Protein AF-A0A9Q0T8Q2-F1 (afdb_monomer)

Foldseek 3Di:
DDDDDDDDDDDDDDDPDDDDDPDDDDDDDDPDDDDDDPPPPPPPDDDDDDQPVVRDQDAPDDDPVCVVVVVVVVVVDDDDDDDPVRVVVVVVSNCPPPPDPPPPD

pLDDT: mean 70.81, std 17.25, range [39.25, 96.5]

Sequence (105 aa):
MATMSALFTKISYPPQSLPKLFNTHFSPALKLSFAPKIQRKRGRIQSGLIDPDGGKLVELFVEKSQKDAKKKEAILLPKVKLTKIDTHSVAACYKQRMGVCRDER

Structure (mmCIF, N/CA/C/O backbone):
data_AF-A0A9Q0T8Q2-F1
#
_entry.id   AF-A0A9Q0T8Q2-F1
#
loop_
_atom_site.group_PDB
_atom_site.id
_atom_site.type_symbol
_atom_site.label_atom_id
_atom_site.label_alt_id
_atom_site.label_comp_id
_atom_site.label_asym_id
_atom_site.label_entity_id
_atom_site.label_seq_id
_atom_site.pdbx_PDB_ins_code
_atom_site.Cartn_x
_atom_site.Cartn_y
_atom_site.Cartn_z
_atom_site.occupancy
_atom_site.B_iso_or_equiv
_atom_site.auth_seq_id
_atom_site.auth_comp_id
_atom_site.auth_asym_id
_atom_site.auth_atom_id
_atom_site.pdbx_PDB_model_num
ATOM 1 N N . MET A 1 1 ? -13.260 -38.736 -17.471 1.00 45.03 1 MET A N 1
ATOM 2 C CA . MET A 1 1 ? -12.653 -39.400 -18.646 1.00 45.03 1 MET A CA 1
ATOM 3 C C . MET A 1 1 ? -11.866 -38.351 -19.412 1.00 45.03 1 MET A C 1
ATOM 5 O O . MET A 1 1 ? -12.450 -37.354 -19.806 1.00 45.03 1 MET A O 1
ATOM 9 N N . ALA A 1 2 ? -10.544 -38.508 -19.470 1.00 50.28 2 ALA A N 1
ATOM 10 C CA . ALA A 1 2 ? -9.597 -37.540 -20.021 1.00 50.28 2 ALA A CA 1
ATOM 11 C C . ALA A 1 2 ? -9.273 -37.845 -21.490 1.00 50.28 2 ALA A C 1
ATOM 13 O O . ALA A 1 2 ? -9.153 -39.017 -21.830 1.00 50.28 2 ALA A O 1
ATOM 14 N N . THR A 1 3 ? -9.015 -36.811 -22.296 1.00 56.19 3 THR A N 1
ATOM 15 C CA . THR A 1 3 ? -8.170 -36.890 -23.502 1.00 56.19 3 THR A CA 1
ATOM 16 C C . THR A 1 3 ? -7.483 -35.539 -23.736 1.00 56.19 3 THR A C 1
ATOM 18 O O . THR A 1 3 ? -8.148 -34.543 -24.012 1.00 56.19 3 THR A O 1
ATOM 21 N N . MET A 1 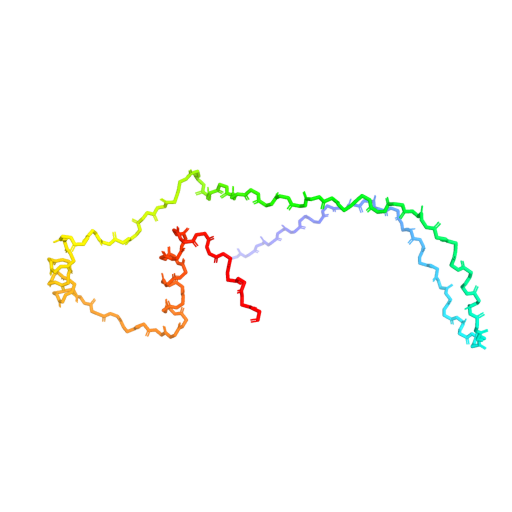4 ? -6.153 -35.503 -23.601 1.00 50.88 4 MET A N 1
ATOM 22 C CA . MET A 1 4 ? -5.289 -34.388 -24.008 1.00 50.88 4 MET A CA 1
ATOM 23 C C . MET A 1 4 ? -4.923 -34.537 -25.488 1.00 50.88 4 MET A C 1
ATOM 25 O O . MET A 1 4 ? -4.636 -35.643 -25.936 1.00 50.88 4 MET A O 1
ATOM 29 N N . SER A 1 5 ? -4.865 -33.431 -26.229 1.00 57.78 5 SER A N 1
ATOM 30 C CA . SER A 1 5 ? -4.331 -33.394 -27.595 1.00 57.78 5 SER A CA 1
ATOM 31 C C . SER A 1 5 ? -3.339 -32.239 -27.711 1.00 57.78 5 SER A C 1
ATOM 33 O O . SER A 1 5 ? -3.737 -31.077 -27.752 1.00 57.78 5 SER A O 1
ATOM 35 N N . ALA A 1 6 ? -2.044 -32.563 -27.738 1.00 60.59 6 ALA A N 1
ATOM 36 C CA . ALA A 1 6 ? -0.959 -31.626 -28.002 1.00 60.59 6 ALA A CA 1
ATOM 37 C C . ALA A 1 6 ? -0.631 -31.638 -29.502 1.00 60.59 6 ALA A C 1
ATOM 39 O O . ALA A 1 6 ? -0.154 -32.641 -30.029 1.00 60.59 6 ALA A O 1
ATOM 40 N N . LEU A 1 7 ? -0.874 -30.520 -30.189 1.00 53.59 7 LEU A N 1
ATOM 41 C CA . LEU A 1 7 ? -0.432 -30.310 -31.566 1.00 53.59 7 LEU A CA 1
ATOM 42 C C . LEU A 1 7 ? 0.891 -29.542 -31.544 1.00 53.59 7 LEU A C 1
ATOM 44 O O . LEU A 1 7 ? 0.916 -28.317 -31.464 1.00 53.59 7 LEU A O 1
ATOM 48 N N . PHE A 1 8 ? 2.000 -30.278 -31.608 1.00 59.38 8 PHE A N 1
ATOM 49 C CA . PHE A 1 8 ? 3.307 -29.710 -31.919 1.00 59.38 8 PHE A CA 1
ATOM 50 C C . PHE A 1 8 ? 3.373 -29.461 -33.425 1.00 59.38 8 PHE A C 1
ATOM 52 O O . PHE A 1 8 ? 3.525 -30.389 -34.221 1.00 59.38 8 PHE A O 1
ATOM 59 N N . THR A 1 9 ? 3.242 -28.203 -33.837 1.00 49.31 9 THR A N 1
ATOM 60 C CA . THR A 1 9 ? 3.538 -27.805 -35.210 1.00 49.31 9 THR A CA 1
ATOM 61 C C . THR A 1 9 ? 5.041 -27.939 -35.444 1.00 49.31 9 THR A C 1
ATOM 63 O O . THR A 1 9 ? 5.875 -27.262 -34.850 1.00 49.31 9 THR A O 1
ATOM 66 N N . LYS A 1 10 ? 5.382 -28.891 -36.310 1.00 47.81 10 LYS A N 1
ATOM 67 C CA . LYS A 1 10 ? 6.712 -29.157 -36.854 1.00 47.81 10 LYS A CA 1
ATOM 68 C C . LYS A 1 10 ? 7.235 -27.903 -37.567 1.00 47.81 10 LYS A C 1
ATOM 70 O O . LYS A 1 10 ? 6.917 -27.686 -38.734 1.00 47.81 10 LYS A O 1
ATOM 75 N N . ILE A 1 11 ? 8.036 -27.080 -36.891 1.00 53.06 11 ILE A N 1
ATOM 76 C CA . ILE A 1 11 ? 8.754 -25.984 -37.549 1.00 53.06 11 ILE A CA 1
ATOM 77 C C . ILE A 1 11 ? 10.011 -26.576 -38.190 1.00 53.06 11 ILE A C 1
ATOM 79 O O . ILE A 1 11 ? 10.916 -27.054 -37.508 1.00 53.06 11 ILE A O 1
ATOM 83 N N . SER A 1 12 ? 10.038 -26.595 -39.520 1.00 48.31 12 SER A N 1
ATOM 84 C CA . SER A 1 12 ? 11.202 -26.992 -40.309 1.00 48.31 12 SER A CA 1
ATOM 85 C C . SER A 1 12 ? 12.251 -25.880 -40.259 1.00 48.31 12 SER A C 1
ATOM 87 O O . SER A 1 12 ? 12.260 -25.001 -41.117 1.00 48.31 12 SER A O 1
ATOM 89 N N . TYR A 1 13 ? 13.128 -25.905 -39.256 1.00 59.16 13 TYR A N 1
ATOM 90 C CA . TYR A 1 13 ? 14.346 -25.093 -39.246 1.00 59.16 13 TYR A CA 1
ATOM 91 C C . TYR A 1 13 ? 15.520 -25.906 -39.814 1.00 59.16 13 TYR A C 1
ATOM 93 O O . TYR A 1 13 ? 15.690 -27.065 -39.426 1.00 59.16 13 TYR A O 1
ATOM 101 N N . PRO A 1 14 ? 16.349 -25.342 -40.711 1.00 67.56 14 PRO A N 1
ATOM 102 C CA . PRO A 1 14 ? 17.579 -26.001 -41.132 1.00 67.56 14 PRO A CA 1
ATOM 103 C C . PRO A 1 14 ? 18.563 -26.064 -39.947 1.00 67.56 14 PRO A C 1
ATOM 105 O O . PRO A 1 14 ? 18.751 -25.050 -39.268 1.00 67.56 14 PRO A O 1
ATOM 108 N N . PRO A 1 15 ? 19.218 -27.209 -39.676 1.00 53.91 15 PRO A N 1
ATOM 109 C CA . PRO A 1 15 ? 20.243 -27.278 -38.645 1.00 53.91 15 PRO A CA 1
ATOM 110 C C . PRO A 1 15 ? 21.482 -26.517 -39.125 1.00 53.91 15 PRO A C 1
ATOM 112 O O . PRO A 1 15 ? 22.237 -27.000 -39.967 1.00 53.91 15 PRO A O 1
ATOM 115 N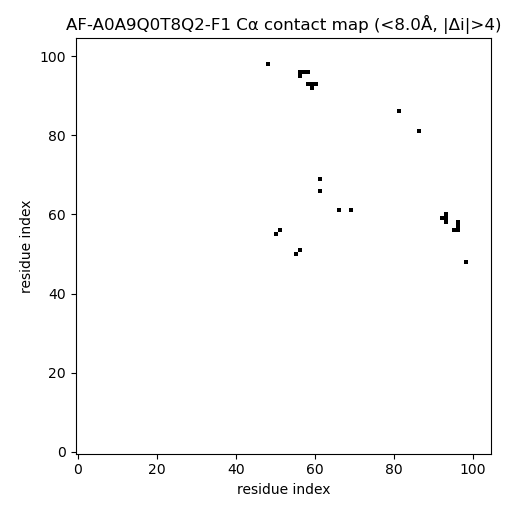 N . GLN A 1 16 ? 21.708 -25.316 -38.592 1.00 60.28 16 GLN A N 1
ATOM 116 C CA . GLN A 1 16 ? 23.015 -24.680 -38.702 1.00 60.28 16 GLN A CA 1
ATOM 117 C C . GLN A 1 16 ? 23.986 -25.469 -37.821 1.00 60.28 16 GLN A C 1
ATOM 119 O O . GLN A 1 16 ? 23.838 -25.549 -36.602 1.00 60.28 16 GLN A O 1
ATOM 124 N N . SER A 1 17 ? 24.937 -26.126 -38.477 1.00 63.03 17 SER A N 1
ATOM 125 C CA . SER A 1 17 ? 25.974 -26.946 -37.865 1.00 63.03 17 SER A CA 1
ATOM 126 C C . SER A 1 17 ? 26.760 -26.154 -36.821 1.00 63.03 17 SER A C 1
ATOM 128 O O . SER A 1 17 ? 27.358 -25.126 -37.134 1.00 63.03 17 SER A O 1
ATOM 130 N N . LEU A 1 18 ? 26.810 -26.676 -35.597 1.00 64.19 18 LEU A N 1
ATOM 131 C CA . LEU A 1 18 ? 27.755 -26.246 -34.572 1.00 64.19 18 LEU A CA 1
ATOM 132 C C . LEU A 1 18 ? 29.181 -26.583 -35.042 1.00 64.19 18 LEU A C 1
ATOM 134 O O . LEU A 1 18 ? 29.453 -27.764 -35.289 1.00 64.19 18 LEU A O 1
ATOM 138 N N . PRO A 1 19 ? 30.120 -25.625 -35.133 1.00 55.22 19 PRO A N 1
ATOM 139 C CA . PRO A 1 19 ? 31.514 -25.988 -35.295 1.00 55.22 19 PRO A CA 1
ATOM 140 C C 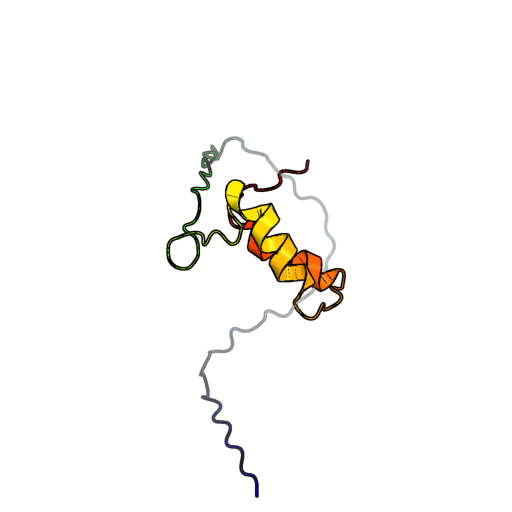. PRO A 1 19 ? 32.017 -26.580 -33.974 1.00 55.22 19 PRO A C 1
ATOM 142 O O . PRO A 1 19 ? 32.281 -25.881 -32.997 1.00 55.22 19 PRO A O 1
ATOM 145 N N . LYS A 1 20 ? 32.167 -27.908 -33.956 1.00 57.47 20 LYS A N 1
ATOM 146 C CA . LYS A 1 20 ? 33.168 -28.569 -33.115 1.00 57.47 20 LYS A CA 1
ATOM 147 C C . LYS A 1 20 ? 34.518 -27.937 -33.449 1.00 57.47 20 LYS A C 1
ATOM 149 O O . LYS A 1 20 ? 34.917 -28.016 -34.605 1.00 57.47 20 LYS A O 1
ATOM 154 N N . LEU A 1 21 ? 35.199 -27.360 -32.460 1.00 54.28 21 LEU A N 1
ATOM 155 C CA . LEU A 1 21 ? 36.523 -27.813 -32.013 1.00 54.28 21 LEU A CA 1
ATOM 156 C C . LEU A 1 21 ? 37.051 -26.853 -30.932 1.00 54.28 21 LEU A C 1
ATOM 158 O O . LEU A 1 21 ? 37.612 -25.802 -31.229 1.00 54.28 21 LEU A O 1
ATOM 162 N N . PHE A 1 22 ? 36.914 -27.236 -29.664 1.00 57.97 22 PHE A N 1
ATOM 163 C CA . PHE A 1 22 ? 37.816 -26.732 -28.633 1.00 57.97 22 PHE A CA 1
ATOM 164 C C . PHE A 1 22 ? 39.163 -27.419 -28.856 1.00 57.97 22 PHE A C 1
ATOM 166 O O . PHE A 1 22 ? 39.350 -28.559 -28.445 1.00 57.97 22 PHE A O 1
ATOM 173 N N . ASN A 1 23 ? 40.078 -26.742 -29.547 1.00 50.69 23 ASN A N 1
ATOM 174 C CA . ASN A 1 23 ? 41.498 -27.063 -29.480 1.00 50.69 23 ASN A CA 1
ATOM 175 C C . ASN A 1 23 ? 42.223 -25.839 -28.930 1.00 50.69 23 ASN A C 1
ATOM 177 O O . ASN A 1 23 ? 42.534 -24.883 -29.638 1.00 50.69 23 ASN A O 1
ATOM 181 N N . THR A 1 24 ? 42.401 -25.846 -27.616 1.00 59.09 24 THR A N 1
ATOM 182 C CA . THR A 1 24 ? 43.149 -24.849 -26.863 1.00 59.09 24 THR A CA 1
ATOM 183 C C . THR A 1 24 ? 44.642 -25.113 -27.033 1.00 59.09 24 THR A C 1
ATOM 185 O O . THR A 1 24 ? 45.212 -25.916 -26.297 1.00 59.09 24 THR A O 1
ATOM 188 N N . HIS A 1 25 ? 45.293 -24.410 -27.957 1.00 63.16 25 HIS A N 1
ATOM 189 C CA . HIS A 1 25 ? 46.737 -24.212 -27.884 1.00 63.16 25 HIS A CA 1
ATOM 190 C C . HIS A 1 25 ? 47.011 -22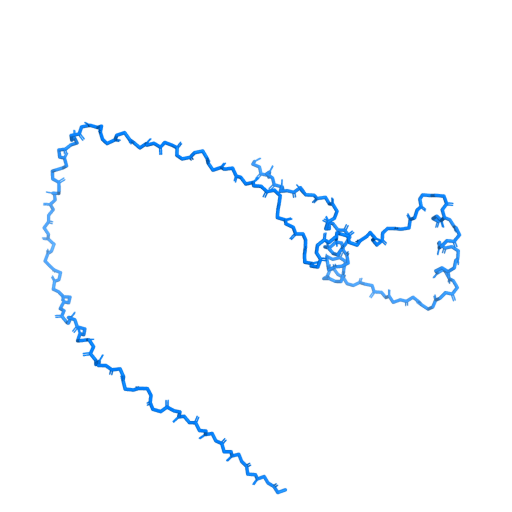.787 -27.420 1.00 63.16 25 HIS A C 1
ATOM 192 O O . HIS A 1 25 ? 46.816 -21.805 -28.129 1.00 63.16 25 HIS A O 1
ATOM 198 N N . PHE A 1 26 ? 47.393 -22.717 -26.152 1.00 57.81 26 PHE A N 1
ATOM 199 C CA . PHE A 1 26 ? 47.882 -21.546 -25.451 1.00 57.81 26 PHE A CA 1
ATOM 200 C C . PHE A 1 26 ? 49.021 -20.893 -26.257 1.00 57.81 26 PHE A C 1
ATOM 202 O O . PHE A 1 26 ? 50.099 -21.469 -26.386 1.00 57.81 26 PHE A O 1
ATOM 209 N N . SER A 1 27 ? 48.802 -19.686 -26.781 1.00 57.00 27 SER A N 1
ATOM 210 C CA . SER A 1 27 ? 49.870 -18.811 -27.283 1.00 57.0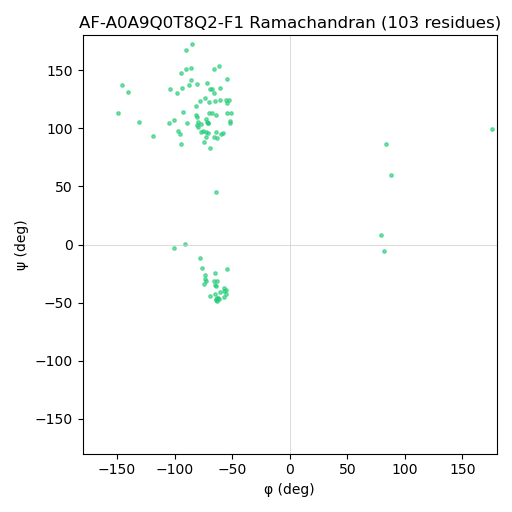0 27 SER A CA 1
ATOM 211 C C . SER A 1 27 ? 49.576 -17.354 -26.898 1.00 57.00 27 SER A C 1
ATOM 213 O O . SER A 1 27 ? 48.445 -16.906 -27.112 1.00 57.00 27 SER A O 1
ATOM 215 N N . PRO A 1 28 ? 50.538 -16.607 -26.323 1.00 64.69 28 PRO A N 1
ATOM 216 C CA . PRO A 1 28 ? 50.301 -15.269 -25.792 1.00 64.69 28 PRO A CA 1
ATOM 217 C C . PRO A 1 28 ? 50.527 -14.138 -26.816 1.00 64.69 28 PRO A C 1
ATOM 219 O O . PRO A 1 28 ? 51.188 -14.312 -27.835 1.00 64.69 28 PRO A O 1
ATOM 222 N N . ALA A 1 29 ? 50.050 -12.951 -26.415 1.00 57.72 29 ALA A N 1
ATOM 223 C CA . ALA A 1 29 ? 50.352 -11.592 -26.889 1.00 57.72 29 ALA A CA 1
ATOM 224 C C . ALA A 1 29 ? 49.615 -11.058 -28.140 1.00 57.72 29 ALA A C 1
ATOM 226 O O . ALA A 1 29 ? 50.152 -10.997 -29.244 1.00 57.72 29 ALA A O 1
ATOM 227 N N . LEU A 1 30 ? 48.422 -10.489 -27.913 1.00 58.06 30 LEU A N 1
ATOM 228 C CA . LEU A 1 30 ? 47.845 -9.467 -28.795 1.00 58.06 30 LEU A CA 1
ATOM 229 C C . LEU A 1 30 ? 48.611 -8.142 -28.619 1.00 58.06 30 LEU A C 1
ATOM 231 O O . LEU A 1 30 ? 48.461 -7.458 -27.607 1.00 58.06 30 LEU A O 1
ATOM 235 N N . LYS A 1 31 ? 49.413 -7.755 -29.618 1.00 58.91 31 LYS A N 1
ATOM 236 C CA . LYS A 1 31 ? 49.933 -6.385 -29.754 1.00 58.91 31 LYS A CA 1
ATOM 237 C C . LYS A 1 31 ? 48.802 -5.486 -30.258 1.00 58.91 31 LYS A C 1
ATOM 239 O O . LYS A 1 31 ? 48.521 -5.448 -31.452 1.00 58.91 31 LYS A O 1
ATOM 244 N N . LEU A 1 32 ? 48.135 -4.782 -29.346 1.00 57.03 32 LEU A N 1
ATOM 245 C CA . LEU A 1 32 ? 47.124 -3.787 -29.700 1.00 57.03 32 LEU A CA 1
ATOM 246 C C . LEU A 1 32 ? 47.816 -2.477 -30.115 1.00 57.03 32 LEU A C 1
ATOM 248 O O . LEU A 1 32 ? 48.309 -1.731 -29.271 1.00 57.03 32 LEU A O 1
ATOM 252 N N . SER A 1 33 ? 47.851 -2.173 -31.414 1.00 58.75 33 SER A N 1
ATOM 253 C CA . SER A 1 33 ? 48.126 -0.812 -31.883 1.00 58.75 33 SER A CA 1
ATOM 254 C C . SER A 1 33 ? 46.836 0.004 -31.779 1.00 58.75 33 SER A C 1
ATOM 256 O O . SER A 1 33 ? 45.924 -0.142 -32.595 1.00 58.75 33 SER A O 1
ATOM 258 N N . PHE A 1 34 ? 46.736 0.853 -30.757 1.00 61.31 34 PHE A N 1
ATOM 259 C CA . PHE A 1 34 ? 45.637 1.805 -30.611 1.00 61.31 34 PHE A CA 1
ATOM 260 C C . PHE A 1 34 ? 45.793 2.947 -31.626 1.00 61.31 34 PHE A C 1
ATOM 262 O O . PHE A 1 34 ? 46.450 3.949 -31.354 1.00 61.31 34 PHE A O 1
ATOM 269 N N . ALA A 1 35 ? 45.173 2.815 -32.798 1.00 60.59 35 ALA A N 1
ATOM 270 C CA . ALA A 1 35 ? 44.910 3.962 -33.665 1.00 60.59 35 ALA A CA 1
ATOM 271 C C . ALA A 1 35 ? 43.764 4.795 -33.049 1.00 60.59 35 ALA A C 1
ATOM 273 O O . ALA A 1 35 ? 42.706 4.232 -32.746 1.00 60.59 35 ALA A O 1
ATOM 274 N N . PRO A 1 36 ? 43.925 6.111 -32.809 1.00 58.44 36 PRO A N 1
ATOM 275 C CA . PRO A 1 36 ? 42.910 6.873 -32.107 1.00 58.44 36 PRO A CA 1
ATOM 276 C C . PRO A 1 36 ? 41.883 7.487 -33.073 1.00 58.44 36 PRO A C 1
ATOM 278 O O . PRO A 1 36 ? 42.203 7.908 -34.181 1.00 58.44 36 PRO A O 1
ATOM 281 N N . LYS A 1 37 ? 40.667 7.651 -32.534 1.00 55.62 37 LYS A N 1
ATOM 282 C CA . LYS A 1 37 ? 39.560 8.520 -32.983 1.00 55.62 37 LYS A CA 1
ATOM 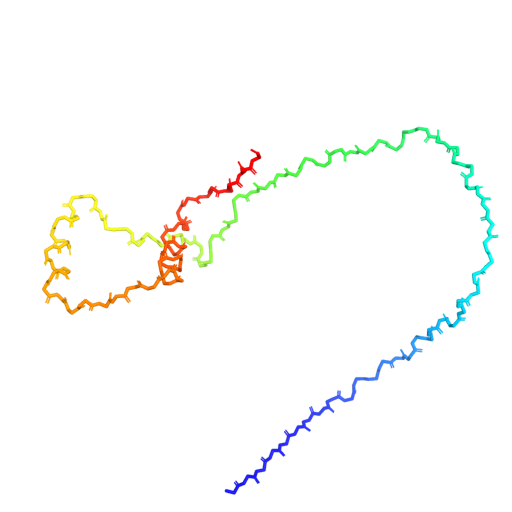283 C C . LYS A 1 37 ? 38.575 7.948 -34.010 1.00 55.62 37 LYS A C 1
ATOM 285 O O . LYS A 1 37 ? 38.240 8.599 -34.992 1.00 55.62 37 LYS A O 1
ATOM 290 N N . ILE A 1 38 ? 37.907 6.852 -33.645 1.00 58.09 38 ILE A N 1
ATOM 291 C CA . ILE A 1 38 ? 36.460 6.792 -33.911 1.00 58.09 38 ILE A CA 1
ATOM 292 C C . ILE A 1 38 ? 35.820 7.770 -32.926 1.00 58.09 38 ILE A C 1
ATOM 294 O O . ILE A 1 38 ? 35.776 7.509 -31.721 1.00 58.09 38 ILE A O 1
ATOM 298 N N . GLN A 1 39 ? 35.380 8.929 -33.418 1.00 61.22 39 GLN A N 1
ATOM 299 C CA . GLN A 1 39 ? 34.524 9.824 -32.648 1.00 61.22 39 GLN A CA 1
ATOM 300 C C . GLN A 1 39 ? 33.252 9.053 -32.291 1.00 61.22 39 GLN A C 1
ATOM 302 O O . GLN A 1 39 ? 32.308 8.972 -33.076 1.00 61.22 39 GLN A O 1
ATOM 307 N N . ARG A 1 40 ? 33.223 8.459 -31.094 1.00 62.94 40 ARG A N 1
ATOM 308 C CA . ARG A 1 40 ? 31.981 7.985 -30.496 1.00 62.94 40 ARG A CA 1
ATOM 309 C C . ARG A 1 40 ? 31.141 9.230 -30.276 1.00 62.94 40 ARG A C 1
ATOM 311 O O . ARG A 1 40 ? 31.352 9.944 -29.296 1.00 62.94 40 ARG A O 1
ATOM 318 N N . LYS A 1 41 ? 30.224 9.520 -31.205 1.00 61.88 41 LYS A N 1
ATOM 319 C CA . LYS A 1 41 ? 29.114 10.428 -30.927 1.00 61.88 41 LYS A CA 1
ATOM 320 C C . LYS A 1 41 ? 28.489 9.887 -29.648 1.00 61.88 41 LYS A C 1
ATOM 322 O O . LYS A 1 41 ? 27.917 8.800 -29.654 1.00 61.88 41 LYS A O 1
ATOM 327 N N . ARG A 1 42 ? 28.709 10.584 -28.529 1.00 63.94 42 ARG A N 1
ATOM 328 C CA . ARG A 1 42 ? 28.023 10.310 -27.271 1.00 63.94 42 ARG A CA 1
ATOM 329 C C . ARG A 1 42 ? 26.558 10.584 -27.574 1.00 63.94 42 ARG A C 1
ATOM 331 O O . ARG A 1 42 ? 26.137 11.736 -27.553 1.00 63.94 42 ARG A O 1
ATOM 338 N N . GLY A 1 43 ? 25.832 9.546 -27.984 1.00 63.06 43 GLY A N 1
ATOM 339 C CA . GLY A 1 43 ? 24.392 9.611 -28.144 1.00 63.06 43 GLY A CA 1
ATOM 340 C C . GLY A 1 43 ? 23.842 10.096 -26.816 1.00 63.06 43 GLY A C 1
ATOM 341 O O . GLY A 1 43 ? 24.028 9.444 -25.790 1.00 63.06 43 GLY A O 1
ATOM 342 N N . ARG A 1 44 ? 23.276 11.299 -26.810 1.00 65.81 44 ARG A N 1
ATOM 343 C CA . ARG A 1 44 ? 22.624 11.847 -25.631 1.00 65.81 44 ARG A CA 1
ATOM 344 C C . ARG A 1 44 ? 21.345 11.039 -25.454 1.00 65.81 44 ARG A C 1
ATOM 346 O O . ARG A 1 44 ? 20.363 11.302 -26.136 1.00 65.81 44 ARG A O 1
ATOM 353 N N . ILE A 1 45 ? 21.398 10.016 -24.605 1.00 67.38 45 ILE A N 1
ATOM 354 C CA . ILE A 1 45 ? 20.222 9.234 -24.225 1.00 67.38 45 ILE A CA 1
ATOM 355 C C . ILE A 1 45 ? 19.293 10.201 -23.491 1.00 67.38 45 ILE A C 1
ATOM 357 O O . ILE A 1 45 ? 19.635 10.705 -22.424 1.00 67.38 45 ILE A O 1
ATOM 361 N N . GLN A 1 46 ? 18.161 10.526 -24.107 1.00 64.50 46 GLN A N 1
ATOM 362 C CA . GLN A 1 46 ? 17.076 11.243 -23.452 1.00 64.50 46 GLN A CA 1
ATOM 363 C C . GLN A 1 46 ? 16.028 10.201 -23.081 1.00 64.50 46 GLN A C 1
ATOM 365 O O . GLN A 1 46 ? 15.363 9.648 -23.952 1.00 64.50 46 GLN A O 1
ATOM 370 N N . SER A 1 47 ? 15.917 9.889 -21.794 1.00 66.44 47 SER A N 1
ATOM 371 C CA . SER A 1 47 ? 14.793 9.118 -21.274 1.00 66.44 47 SER A CA 1
ATOM 372 C C . SER A 1 47 ? 13.603 10.064 -21.120 1.00 66.44 47 SER A C 1
ATOM 374 O O . SER A 1 47 ? 13.564 10.860 -20.180 1.00 66.44 47 SER A O 1
ATOM 376 N N . GLY A 1 48 ? 12.662 10.023 -22.064 1.00 71.44 48 GLY A N 1
ATOM 377 C CA . GLY A 1 48 ? 11.339 10.615 -21.858 1.00 71.44 48 GLY A CA 1
ATOM 378 C C . GLY A 1 48 ? 10.587 9.860 -20.758 1.00 71.44 48 GLY A C 1
ATOM 379 O O . GLY A 1 48 ? 10.830 8.669 -20.557 1.00 71.44 48 GLY A O 1
ATOM 380 N N . LEU A 1 49 ? 9.698 10.546 -20.033 1.00 77.44 49 LEU A N 1
ATOM 381 C CA . LEU A 1 49 ? 8.761 9.868 -19.135 1.00 77.44 49 LEU A CA 1
ATOM 382 C C . LEU A 1 49 ? 7.901 8.924 -19.984 1.00 77.44 49 LEU A C 1
ATOM 384 O O . LEU A 1 49 ? 7.307 9.359 -20.966 1.00 77.44 49 LEU A O 1
ATOM 388 N N . ILE A 1 50 ? 7.881 7.641 -19.631 1.00 76.12 50 ILE A N 1
ATOM 389 C CA . ILE A 1 50 ? 7.033 6.651 -20.295 1.00 76.12 50 ILE A CA 1
ATOM 390 C C . ILE A 1 50 ? 5.586 6.921 -19.887 1.00 76.12 50 ILE A C 1
ATOM 392 O O . ILE A 1 50 ? 5.315 7.202 -18.714 1.00 76.12 50 ILE A O 1
ATOM 396 N N . ASP A 1 51 ? 4.670 6.817 -20.845 1.00 78.56 51 ASP A N 1
ATOM 397 C CA . ASP A 1 51 ? 3.249 6.900 -20.551 1.00 78.56 51 ASP A CA 1
ATOM 398 C C . ASP A 1 51 ? 2.837 5.701 -19.686 1.00 78.56 51 ASP A C 1
ATOM 400 O O . ASP A 1 51 ? 3.175 4.558 -20.003 1.00 78.56 51 ASP A O 1
ATOM 404 N N . PRO A 1 52 ? 2.127 5.932 -18.575 1.00 78.38 52 PRO A N 1
ATOM 405 C CA . PRO A 1 52 ? 1.655 4.849 -17.725 1.00 78.38 52 PRO A CA 1
ATOM 406 C C . PRO A 1 52 ? 0.712 3.931 -18.507 1.00 78.38 52 PRO A C 1
ATOM 408 O O . PRO A 1 52 ? 0.025 4.373 -19.430 1.00 78.38 52 PRO A O 1
ATOM 411 N N . ASP A 1 53 ? 0.623 2.668 -18.097 1.00 76.56 53 ASP A N 1
ATOM 412 C CA . ASP A 1 53 ? -0.316 1.716 -18.688 1.00 76.56 53 ASP A CA 1
ATOM 413 C C . ASP A 1 53 ? -1.744 2.295 -18.671 1.00 76.56 53 ASP A C 1
ATOM 415 O O . ASP A 1 53 ? -2.248 2.729 -17.633 1.00 76.56 53 ASP A O 1
ATOM 419 N N . GLY A 1 54 ? -2.389 2.368 -19.839 1.00 81.38 54 GLY A N 1
ATOM 420 C CA . GLY A 1 54 ? -3.710 2.995 -19.993 1.00 81.38 54 GLY A CA 1
ATOM 421 C C . GLY A 1 54 ? -3.709 4.532 -20.075 1.00 81.38 54 GLY A C 1
ATOM 422 O O . GLY A 1 54 ? -4.776 5.141 -20.061 1.00 81.38 54 GLY A O 1
ATOM 423 N N . GLY A 1 55 ? -2.542 5.173 -20.177 1.00 79.50 55 GLY A N 1
ATOM 424 C CA . GLY A 1 55 ? -2.384 6.595 -20.503 1.00 79.50 55 GLY A CA 1
ATOM 425 C C . GLY A 1 55 ? -2.566 7.575 -19.339 1.00 79.50 55 GLY A C 1
ATOM 426 O O . GLY A 1 55 ? -2.324 8.769 -19.508 1.00 79.50 55 GLY A O 1
ATOM 427 N N . LYS A 1 56 ? -2.956 7.115 -18.140 1.00 80.75 56 LYS A N 1
ATOM 428 C CA . LYS A 1 56 ? -3.036 7.971 -16.946 1.00 80.75 56 LYS A CA 1
ATOM 429 C C . LYS A 1 56 ? -2.681 7.225 -15.665 1.00 80.75 56 LYS A C 1
ATOM 431 O O . LYS A 1 56 ? -3.165 6.130 -15.404 1.00 80.75 56 LYS A O 1
ATOM 436 N N . LEU A 1 57 ? -1.902 7.881 -14.810 1.00 75.62 57 LEU A N 1
ATOM 437 C CA . LEU A 1 57 ? -1.644 7.404 -13.456 1.00 75.62 57 LEU A CA 1
ATOM 438 C C . LEU A 1 57 ? -2.907 7.536 -12.599 1.00 75.62 57 LEU A C 1
ATOM 440 O O . LEU A 1 57 ? -3.446 8.633 -12.427 1.00 75.62 57 LEU A O 1
ATOM 444 N N . VAL A 1 58 ? -3.360 6.413 -12.046 1.00 84.38 58 VAL A N 1
ATOM 445 C CA . VAL A 1 58 ? -4.487 6.369 -11.112 1.00 84.38 58 VAL A CA 1
ATOM 446 C C . VAL A 1 58 ? -3.994 6.754 -9.716 1.00 84.38 58 VAL A C 1
ATOM 448 O O . VAL A 1 58 ? -3.121 6.099 -9.148 1.00 84.38 58 VAL A O 1
ATOM 451 N N . GLU A 1 59 ? -4.544 7.830 -9.151 1.00 82.56 59 GLU A N 1
ATOM 452 C CA . GLU A 1 59 ? -4.231 8.250 -7.785 1.00 82.56 59 GLU A CA 1
ATOM 453 C C . GLU A 1 59 ? -5.041 7.422 -6.784 1.00 82.56 59 GLU A C 1
ATOM 455 O O . GLU A 1 59 ? -6.252 7.575 -6.664 1.00 82.56 59 GLU A O 1
ATOM 460 N N . LEU A 1 60 ? -4.350 6.553 -6.046 1.00 85.31 60 LEU A N 1
ATOM 461 C CA . LEU A 1 60 ? -4.953 5.724 -4.998 1.00 85.31 60 LEU A CA 1
ATOM 462 C C . LEU A 1 60 ? -4.912 6.393 -3.611 1.00 85.31 60 LEU A C 1
ATOM 464 O O . LEU A 1 60 ? -5.345 5.808 -2.619 1.00 85.31 60 LEU A O 1
ATOM 468 N N . PHE A 1 61 ? -4.369 7.609 -3.508 1.00 87.12 61 PHE A N 1
ATOM 469 C CA . PHE A 1 61 ? -4.295 8.327 -2.241 1.00 87.12 61 PHE A CA 1
ATOM 470 C C . PHE A 1 61 ? -5.618 8.997 -1.903 1.00 87.12 61 PHE A C 1
ATOM 472 O O . PHE A 1 61 ? -6.244 9.654 -2.729 1.00 87.12 61 PHE A O 1
ATOM 479 N N . VAL A 1 62 ? -5.990 8.901 -0.631 1.00 90.19 62 VAL A N 1
ATOM 480 C CA . VAL A 1 62 ? -7.076 9.708 -0.086 1.00 90.19 62 VAL A CA 1
ATOM 481 C C . VAL A 1 62 ? -6.631 11.168 -0.033 1.00 90.19 62 VAL A C 1
ATOM 483 O O . VAL A 1 62 ? -5.538 11.485 0.459 1.00 90.19 62 VAL A O 1
ATOM 486 N N . GLU A 1 63 ? -7.506 12.055 -0.497 1.00 91.25 63 GLU A N 1
ATOM 487 C CA . GLU A 1 63 ? -7.318 13.497 -0.416 1.00 91.25 63 GLU A CA 1
ATOM 488 C C . GLU A 1 63 ? -7.060 13.938 1.035 1.00 91.25 63 GLU A C 1
ATOM 490 O O . GLU A 1 63 ? -7.644 13.406 1.981 1.00 91.2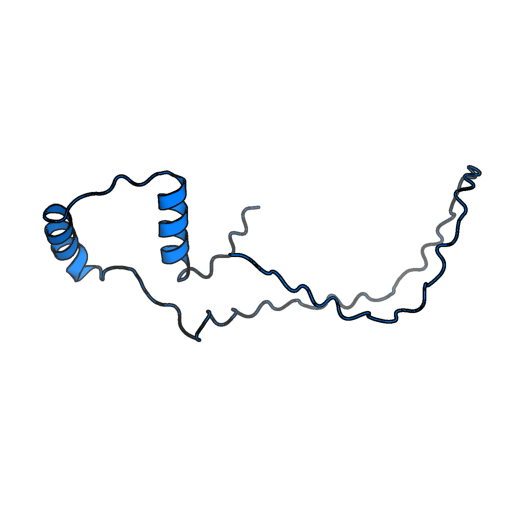5 63 GLU A O 1
ATOM 495 N N . LYS A 1 64 ? -6.169 14.918 1.234 1.00 90.38 64 LYS A N 1
ATOM 496 C CA . LYS A 1 64 ? -5.717 15.343 2.572 1.00 90.38 64 LYS A CA 1
ATOM 497 C C . LYS A 1 64 ? -6.873 15.733 3.501 1.00 90.38 64 LYS A C 1
ATOM 499 O O . LYS A 1 64 ? -6.825 15.375 4.672 1.00 90.38 64 LYS A O 1
ATOM 504 N N . SER A 1 65 ? -7.890 16.403 2.967 1.00 93.62 65 SER A N 1
ATOM 505 C CA . SER A 1 65 ? -9.107 16.835 3.667 1.00 93.62 65 SER A CA 1
ATOM 506 C C . SER A 1 65 ? -9.948 15.668 4.199 1.00 93.62 65 SER A C 1
ATOM 508 O O . SER A 1 65 ? -10.574 15.781 5.247 1.00 93.62 65 SER A O 1
ATOM 510 N N . GLN A 1 66 ? -9.933 14.522 3.516 1.00 93.06 66 GLN A N 1
ATOM 511 C CA . GLN A 1 66 ? -10.804 13.381 3.816 1.00 93.06 66 GLN A CA 1
ATOM 512 C C . GLN A 1 66 ? -10.110 12.273 4.620 1.00 93.06 66 GLN A C 1
ATOM 514 O O . GLN A 1 66 ? -10.744 11.283 4.994 1.00 93.06 66 GLN A O 1
ATOM 519 N N . LYS A 1 67 ? -8.811 12.418 4.912 1.00 93.50 67 LYS A N 1
ATOM 520 C CA . LYS A 1 67 ? -8.011 11.376 5.579 1.00 93.50 67 LYS A CA 1
ATOM 521 C C . LYS A 1 67 ? -8.607 10.929 6.906 1.00 93.50 67 LYS A C 1
ATOM 523 O O . LYS A 1 67 ? -8.637 9.731 7.179 1.00 93.50 67 LYS A O 1
ATOM 528 N N . ASP A 1 68 ? -9.084 11.861 7.721 1.00 93.44 68 ASP A N 1
ATOM 529 C CA . ASP A 1 68 ? -9.586 11.529 9.054 1.00 93.44 68 ASP A CA 1
ATOM 530 C C . ASP A 1 68 ? -10.957 10.852 9.004 1.00 93.44 68 ASP A C 1
ATOM 532 O O . ASP A 1 68 ? -11.208 9.927 9.777 1.00 93.44 68 ASP A O 1
ATOM 536 N N . ALA A 1 69 ? -11.809 11.226 8.045 1.00 94.19 69 ALA A N 1
ATOM 537 C CA . ALA A 1 69 ? -13.068 10.528 7.791 1.00 94.19 69 ALA A CA 1
ATOM 538 C C . ALA A 1 69 ? -12.811 9.079 7.346 1.00 94.19 69 ALA A C 1
ATOM 540 O O . ALA A 1 69 ? -13.331 8.141 7.950 1.00 94.19 69 ALA A O 1
ATOM 541 N N . LYS A 1 70 ? -11.909 8.875 6.375 1.00 94.38 70 LYS A N 1
ATOM 542 C CA . LYS A 1 70 ? -11.564 7.533 5.881 1.00 94.38 70 LYS A CA 1
ATOM 543 C C . LYS A 1 70 ? -10.861 6.657 6.915 1.00 94.38 70 LYS A C 1
ATOM 545 O O . LYS A 1 70 ? -11.083 5.450 6.937 1.00 94.38 70 LYS A O 1
ATOM 550 N N . LYS A 1 71 ? -10.073 7.235 7.824 1.00 94.06 71 LYS A N 1
ATOM 551 C CA . LYS A 1 71 ? -9.511 6.490 8.964 1.00 94.06 71 LYS A CA 1
ATOM 552 C C . LYS A 1 71 ? -10.595 5.995 9.918 1.00 94.06 71 LYS A C 1
ATOM 554 O O . LYS A 1 71 ? -10.509 4.859 10.371 1.00 94.06 71 LYS A O 1
ATOM 559 N N . LYS A 1 72 ? -11.598 6.827 10.220 1.00 95.38 72 LYS A N 1
ATOM 560 C CA . LYS A 1 72 ? -12.724 6.435 11.083 1.00 95.38 72 LYS A CA 1
ATOM 561 C C . LYS A 1 72 ? -13.527 5.300 10.451 1.00 95.38 72 LYS A C 1
ATOM 563 O O . LYS A 1 72 ? -13.765 4.302 11.122 1.00 95.38 72 LYS A O 1
ATOM 568 N N . GLU A 1 73 ? -13.847 5.405 9.161 1.00 94.75 73 GLU A N 1
ATOM 569 C CA . GLU A 1 73 ? -14.501 4.326 8.403 1.00 94.75 73 GLU A CA 1
ATOM 570 C C . GLU A 1 73 ? -13.681 3.024 8.445 1.00 94.75 73 GLU A C 1
ATOM 572 O O . GLU A 1 73 ? -14.218 1.960 8.739 1.00 94.75 73 GLU A O 1
ATOM 577 N N . ALA A 1 74 ? -12.362 3.100 8.238 1.00 93.62 74 ALA A N 1
ATOM 578 C CA . ALA A 1 74 ? -11.487 1.926 8.223 1.00 93.62 74 ALA A CA 1
ATOM 579 C C . ALA A 1 74 ? -11.394 1.192 9.573 1.00 93.62 74 ALA A C 1
ATOM 581 O O . ALA A 1 74 ? -11.084 0.004 9.605 1.00 93.62 74 ALA A O 1
ATOM 582 N N . ILE A 1 75 ? -11.645 1.873 10.697 1.00 94.94 75 ILE A N 1
ATOM 583 C CA . ILE A 1 75 ? -11.661 1.238 12.024 1.00 94.94 75 ILE A CA 1
ATOM 584 C C . ILE A 1 75 ? -12.903 0.359 12.202 1.00 94.94 75 ILE A C 1
ATOM 586 O O . ILE A 1 75 ? -12.820 -0.645 12.908 1.00 94.94 75 ILE A O 1
ATOM 590 N N . LEU A 1 76 ? -14.018 0.725 11.563 1.00 96.12 76 LEU A N 1
ATOM 591 C CA . LEU A 1 76 ? -15.281 -0.016 11.618 1.00 96.12 76 LEU A CA 1
ATOM 592 C C . LEU A 1 76 ? -15.255 -1.283 10.752 1.00 96.12 76 LEU A C 1
ATOM 594 O O . LEU A 1 76 ? -16.061 -2.187 10.955 1.00 96.12 76 LEU A O 1
ATOM 598 N N . LEU A 1 77 ? -14.336 -1.349 9.789 1.00 95.62 77 LEU A N 1
ATOM 599 C CA . LEU A 1 77 ? -14.184 -2.480 8.885 1.00 95.62 77 LEU A CA 1
ATOM 600 C C . LEU A 1 77 ? -13.290 -3.577 9.489 1.00 95.62 77 LEU A C 1
ATOM 602 O O . LEU A 1 77 ? -12.386 -3.292 10.284 1.00 95.62 77 LEU A O 1
ATOM 606 N N . PRO A 1 78 ? -13.500 -4.847 9.098 1.00 96.50 78 PRO A N 1
ATOM 607 C CA . PRO A 1 78 ? -12.639 -5.943 9.520 1.00 96.50 78 PRO A CA 1
ATOM 608 C C . PRO A 1 78 ? -11.199 -5.719 9.043 1.00 96.50 78 PRO A C 1
ATOM 610 O O . PRO A 1 78 ? -10.944 -5.357 7.894 1.00 96.50 78 PRO A O 1
ATOM 613 N N . LYS A 1 79 ? -10.242 -5.948 9.947 1.00 94.81 79 LYS A N 1
ATOM 614 C CA . LYS A 1 79 ? -8.819 -5.687 9.706 1.00 94.81 79 LYS A CA 1
ATOM 615 C C . LYS A 1 79 ? -8.095 -6.964 9.303 1.00 94.81 79 LYS A C 1
ATOM 617 O O . LYS A 1 79 ? -8.156 -7.966 10.010 1.00 94.81 79 LYS A O 1
ATOM 622 N N . VAL A 1 80 ? -7.333 -6.883 8.218 1.00 94.12 80 VAL A N 1
ATOM 623 C CA . VAL A 1 80 ? -6.404 -7.931 7.785 1.00 94.12 80 VAL A CA 1
ATOM 624 C C . VAL A 1 80 ? -4.982 -7.496 8.132 1.00 94.12 80 VAL A C 1
ATOM 626 O O . VAL A 1 80 ? -4.603 -6.346 7.905 1.00 94.12 80 VAL A O 1
ATOM 629 N N . LYS A 1 81 ? -4.191 -8.399 8.719 1.00 94.31 81 LYS A N 1
ATOM 630 C CA . LYS A 1 81 ? -2.775 -8.137 9.008 1.00 94.31 81 LYS A CA 1
ATOM 631 C C . LYS A 1 81 ? -1.968 -8.296 7.725 1.00 94.31 81 LYS A C 1
ATOM 633 O O . LYS A 1 81 ? -1.995 -9.359 7.118 1.00 94.31 81 LYS A O 1
ATOM 638 N N . LEU A 1 82 ? -1.245 -7.248 7.350 1.00 93.94 82 LEU A N 1
ATOM 639 C CA . LEU A 1 82 ? -0.376 -7.258 6.178 1.00 93.94 82 LEU A CA 1
ATOM 640 C C . LEU A 1 82 ? 1.012 -7.784 6.547 1.00 93.94 82 LEU A C 1
ATOM 642 O O . LEU A 1 82 ? 1.577 -7.418 7.580 1.00 93.94 82 LEU A O 1
ATOM 646 N N . THR A 1 83 ? 1.565 -8.629 5.685 1.00 96.44 83 THR A N 1
ATOM 647 C CA . THR A 1 83 ? 2.955 -9.079 5.757 1.00 96.44 83 THR A CA 1
ATOM 648 C C . THR A 1 83 ? 3.887 -8.079 5.071 1.00 96.44 83 THR A C 1
ATOM 650 O O . THR A 1 83 ? 3.455 -7.136 4.406 1.00 96.44 83 THR A O 1
ATOM 653 N N . LYS A 1 84 ? 5.205 -8.282 5.200 1.00 94.06 84 LYS A N 1
ATOM 654 C CA . LYS A 1 84 ? 6.206 -7.424 4.542 1.00 94.06 84 LYS A CA 1
ATOM 655 C C . LYS A 1 84 ? 6.014 -7.375 3.021 1.00 94.06 84 LYS A C 1
ATOM 657 O O . LYS A 1 84 ? 6.124 -6.305 2.431 1.00 94.06 84 LYS A O 1
ATOM 662 N N . ILE A 1 85 ? 5.687 -8.510 2.402 1.00 93.19 85 ILE A N 1
ATOM 663 C CA . ILE A 1 85 ? 5.455 -8.590 0.955 1.00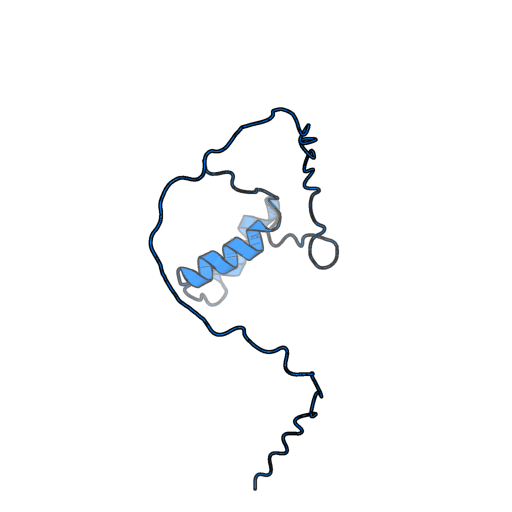 93.19 85 ILE A CA 1
ATOM 664 C C . ILE A 1 85 ? 4.233 -7.749 0.583 1.00 93.19 85 ILE A C 1
ATOM 666 O O . ILE A 1 85 ? 4.328 -6.896 -0.296 1.00 93.19 85 ILE A O 1
ATOM 670 N N . ASP A 1 86 ? 3.142 -7.890 1.336 1.00 93.38 86 ASP A N 1
ATOM 671 C CA . ASP A 1 86 ? 1.917 -7.126 1.097 1.00 93.38 86 ASP A CA 1
ATOM 672 C C . ASP A 1 86 ? 2.165 -5.619 1.225 1.00 93.38 86 ASP A C 1
ATOM 674 O O . ASP A 1 86 ? 1.703 -4.839 0.395 1.00 93.38 86 ASP A O 1
ATOM 678 N N . THR A 1 87 ? 2.960 -5.189 2.215 1.00 89.00 87 THR A N 1
ATOM 679 C CA . THR A 1 87 ? 3.314 -3.768 2.355 1.00 89.00 87 THR A CA 1
ATOM 680 C C . THR A 1 87 ? 4.125 -3.237 1.175 1.00 89.00 87 THR A C 1
ATOM 682 O O . THR A 1 87 ? 3.911 -2.093 0.773 1.00 89.00 87 THR A O 1
ATOM 685 N N . HIS A 1 88 ? 5.014 -4.043 0.582 1.00 90.75 88 HIS A N 1
ATOM 686 C CA . HIS A 1 88 ? 5.760 -3.645 -0.612 1.00 90.75 88 HIS A CA 1
ATOM 687 C C . HIS A 1 88 ? 4.856 -3.544 -1.838 1.00 90.75 88 HIS A C 1
ATOM 689 O O . HIS A 1 88 ? 4.946 -2.550 -2.553 1.00 90.75 88 HIS A O 1
ATOM 695 N N . SER A 1 89 ? 3.964 -4.513 -2.058 1.00 88.31 89 SER A N 1
ATOM 696 C CA . SER A 1 89 ? 3.007 -4.488 -3.172 1.00 88.31 89 SER A CA 1
ATOM 697 C C . SER A 1 89 ? 2.056 -3.297 -3.070 1.00 88.31 89 SER A C 1
ATOM 699 O O . SER A 1 89 ? 1.886 -2.550 -4.030 1.00 88.31 89 SER A O 1
ATOM 701 N N . VAL A 1 90 ? 1.508 -3.056 -1.877 1.00 89.31 90 VAL A N 1
ATOM 702 C CA . VAL A 1 90 ? 0.651 -1.901 -1.597 1.00 89.31 90 VAL A CA 1
ATOM 703 C C . VAL A 1 90 ? 1.421 -0.593 -1.822 1.00 89.31 90 VAL A C 1
ATOM 705 O O . VAL A 1 90 ? 0.941 0.297 -2.522 1.00 89.31 90 VAL A O 1
ATOM 708 N N . ALA A 1 91 ? 2.649 -0.478 -1.305 1.00 85.81 91 ALA A N 1
ATOM 709 C CA . ALA A 1 91 ? 3.487 0.701 -1.518 1.00 85.81 91 ALA A CA 1
ATOM 710 C C . ALA A 1 91 ? 3.893 0.901 -2.988 1.00 85.81 91 ALA A C 1
ATOM 712 O O . ALA A 1 91 ? 3.997 2.045 -3.422 1.00 85.81 91 ALA A O 1
ATOM 713 N N . ALA A 1 92 ? 4.120 -0.170 -3.751 1.00 83.25 92 ALA A N 1
ATOM 714 C CA . ALA A 1 92 ? 4.437 -0.103 -5.175 1.00 83.25 92 ALA A CA 1
ATOM 715 C C . ALA A 1 92 ? 3.257 0.475 -5.967 1.00 83.25 92 ALA A C 1
ATOM 717 O O . ALA A 1 92 ? 3.444 1.456 -6.684 1.00 83.25 92 ALA A O 1
ATOM 718 N N . CYS A 1 93 ? 2.039 -0.025 -5.726 1.00 80.00 93 CYS A N 1
ATOM 719 C CA . CYS A 1 93 ? 0.819 0.528 -6.318 1.00 80.00 93 CYS A CA 1
ATOM 720 C C . CYS A 1 93 ? 0.634 2.019 -5.981 1.00 80.00 93 CYS A C 1
ATOM 722 O O . CYS A 1 93 ? 0.227 2.803 -6.834 1.00 80.00 93 CYS A O 1
ATOM 724 N N . TYR A 1 94 ? 0.980 2.444 -4.759 1.00 79.00 94 TYR A N 1
ATOM 725 C CA . TYR A 1 94 ? 0.926 3.860 -4.375 1.00 79.00 94 TYR A CA 1
ATOM 726 C C . TYR A 1 94 ? 2.052 4.715 -4.984 1.00 79.00 94 TYR A C 1
ATOM 728 O O . TYR A 1 94 ? 1.870 5.913 -5.203 1.00 79.00 94 TYR A O 1
ATOM 736 N N . LYS A 1 95 ? 3.230 4.142 -5.249 1.00 70.12 95 LYS A N 1
ATOM 737 C CA . LYS A 1 95 ? 4.411 4.880 -5.726 1.00 70.12 95 LYS A CA 1
ATOM 738 C C . LYS A 1 95 ? 4.378 5.235 -7.207 1.00 70.12 95 LYS A C 1
ATOM 740 O O . LYS A 1 95 ? 5.167 6.089 -7.600 1.00 70.12 95 LYS A O 1
ATOM 745 N N . GLN A 1 96 ? 3.457 4.682 -7.996 1.00 61.91 96 GLN A N 1
ATOM 746 C CA . GLN A 1 96 ? 3.351 4.936 -9.440 1.00 61.91 96 GLN A CA 1
ATOM 747 C C . GLN A 1 96 ? 3.251 6.439 -9.801 1.00 61.91 96 GLN A C 1
ATOM 749 O O . GLN A 1 96 ? 3.597 6.830 -10.908 1.00 61.91 96 GLN A O 1
ATOM 754 N N . ARG A 1 97 ? 2.836 7.308 -8.861 1.00 54.16 97 ARG A N 1
ATOM 755 C CA . ARG A 1 97 ? 2.787 8.777 -9.026 1.00 54.16 97 ARG A CA 1
ATOM 756 C C . ARG A 1 97 ? 4.152 9.473 -9.001 1.00 54.16 97 ARG A C 1
ATOM 758 O O . ARG A 1 97 ? 4.301 10.568 -9.536 1.00 54.16 97 ARG A O 1
ATOM 765 N N . MET A 1 98 ? 5.137 8.876 -8.346 1.00 49.31 98 MET A N 1
ATOM 766 C CA . MET A 1 98 ? 6.459 9.461 -8.182 1.00 49.31 98 MET A CA 1
ATOM 767 C C . MET A 1 98 ? 7.340 8.853 -9.267 1.00 49.31 98 MET A C 1
ATOM 769 O O . MET A 1 98 ? 7.840 7.749 -9.078 1.00 49.31 98 MET A O 1
ATOM 773 N N . GLY A 1 99 ? 7.539 9.552 -10.388 1.00 52.22 99 GLY A N 1
ATOM 774 C CA . GLY A 1 99 ? 8.534 9.227 -11.426 1.00 52.22 99 GLY A CA 1
ATOM 775 C C . GLY A 1 99 ? 9.980 9.313 -10.915 1.00 52.22 99 GLY A C 1
ATOM 776 O O . GLY A 1 99 ? 10.843 9.926 -11.532 1.00 52.22 99 GLY A O 1
ATOM 777 N N . VAL A 1 100 ? 10.230 8.759 -9.734 1.00 48.62 100 VAL A N 1
ATOM 778 C CA . VAL A 1 100 ? 11.484 8.766 -9.008 1.00 48.62 100 VAL A CA 1
ATOM 779 C C . VAL A 1 100 ? 12.186 7.474 -9.384 1.00 48.62 100 VAL A C 1
ATOM 781 O O . VAL A 1 100 ? 12.081 6.454 -8.701 1.00 48.62 100 VAL A O 1
ATOM 784 N N . CYS A 1 101 ? 12.919 7.531 -10.495 1.00 41.34 101 CYS A N 1
ATOM 785 C CA . CYS A 1 101 ? 14.138 6.751 -10.623 1.00 41.34 101 CYS A CA 1
ATOM 786 C C . CYS A 1 101 ? 14.974 7.070 -9.378 1.00 41.34 101 CYS A C 1
ATOM 788 O O . CYS A 1 101 ? 15.492 8.177 -9.241 1.00 41.34 101 CYS A O 1
ATOM 790 N N . ARG A 1 102 ? 15.029 6.144 -8.416 1.00 45.78 102 ARG A N 1
ATOM 791 C CA . ARG A 1 102 ? 16.037 6.209 -7.359 1.00 45.78 102 ARG A CA 1
ATOM 792 C C . ARG A 1 102 ? 17.392 6.010 -8.030 1.00 45.78 102 ARG A C 1
ATOM 794 O O . ARG A 1 102 ? 17.828 4.880 -8.209 1.00 45.78 102 ARG A O 1
ATOM 801 N N . ASP A 1 103 ? 18.028 7.111 -8.407 1.00 42.34 103 ASP A N 1
ATOM 802 C CA . ASP A 1 103 ? 19.483 7.190 -8.441 1.00 42.34 103 ASP A CA 1
ATOM 803 C C . ASP A 1 103 ? 19.958 7.160 -6.978 1.00 42.34 103 ASP A C 1
ATOM 805 O O . ASP A 1 103 ? 20.148 8.194 -6.342 1.00 42.34 103 ASP A O 1
ATOM 809 N N . GLU A 1 104 ? 20.065 5.960 -6.405 1.00 41.19 104 GLU A N 1
ATOM 810 C CA . GLU A 1 104 ? 20.899 5.724 -5.224 1.00 41.19 104 GLU A CA 1
ATOM 811 C C . GLU A 1 104 ? 22.290 5.357 -5.747 1.00 41.19 104 GLU A C 1
ATOM 813 O O . GLU A 1 104 ? 22.501 4.272 -6.292 1.00 41.19 104 GLU A O 1
ATOM 818 N N . ARG A 1 105 ? 23.204 6.325 -5.648 1.00 39.25 105 ARG A N 1
ATOM 819 C CA . ARG A 1 105 ? 24.637 6.170 -5.882 1.00 39.25 105 ARG A CA 1
ATOM 820 C C . ARG A 1 105 ? 25.359 6.213 -4.543 1.00 39.25 105 ARG A C 1
ATOM 822 O O . ARG A 1 105 ? 24.927 7.024 -3.694 1.00 39.25 105 ARG A O 1
#

Radius of gyration: 29.52 Å; Cα contacts (8 Å, |Δi|>4): 14; chains: 1; bounding box: 66×56×53 Å

Nearest PDB structures (foldseek):
  8k4a-assembly1_B  TM=1.365E-01  e=7.517E+00  Banna virus

Secondary structure (DSSP, 8-state):
-----------------------------------------------PPPPPTTSS----SPPGGGHHHHHHHHHHSPPPPPPHHHHHHHHHHHHTT--------

Solvent-accessible surface area (backbone atoms only — not comparable to full-atom values): 7850 Å² total; per-residue (Å²): 140,88,85,89,83,86,84,80,79,83,76,89,70,83,83,77,79,78,82,84,74,94,74,89,75,91,76,87,82,86,84,80,80,83,80,85,76,83,77,71,76,77,74,78,83,75,83,70,88,74,77,45,82,93,74,54,80,78,82,82,70,7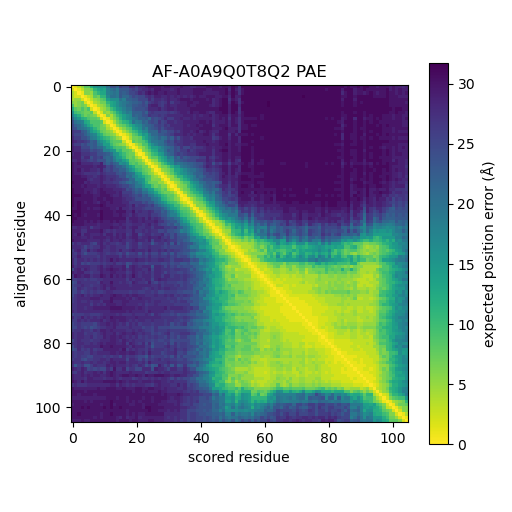5,54,83,89,49,43,67,59,53,52,56,55,56,68,78,44,91,84,80,88,77,50,74,67,53,52,50,55,54,48,50,66,60,42,70,79,58,90,66,78,78,84,79,126

Organism: Salix purpurea (NCBI:txid77065)

Mean predicted aligned error: 20.14 Å